Protein AF-A0A819R792-F1 (afdb_monomer_lite)

Organism: NCBI:txid392033

Structure (mmCIF, N/CA/C/O backbone):
data_AF-A0A819R792-F1
#
_entry.id   AF-A0A819R792-F1
#
loop_
_atom_site.group_PDB
_atom_site.id
_atom_site.type_symbol
_atom_site.label_atom_id
_atom_site.label_alt_id
_atom_site.label_comp_id
_atom_site.label_asym_id
_atom_site.label_entity_id
_atom_site.label_seq_id
_atom_site.pdbx_PDB_ins_code
_atom_site.Cartn_x
_atom_site.Cartn_y
_atom_site.Cartn_z
_atom_site.occupancy
_atom_site.B_iso_or_equiv
_atom_site.auth_seq_id
_atom_site.auth_comp_id
_atom_site.auth_asym_id
_atom_site.auth_atom_id
_atom_site.pdbx_PDB_model_num
ATOM 1 N N . MET A 1 1 ? -30.348 36.630 -58.238 1.00 40.81 1 MET A N 1
ATOM 2 C CA . MET A 1 1 ? -29.351 35.966 -59.115 1.00 40.81 1 MET A CA 1
ATOM 3 C C . MET A 1 1 ? -28.101 36.842 -59.137 1.00 40.81 1 MET A C 1
ATOM 5 O O . MET A 1 1 ? -28.232 37.993 -59.502 1.00 40.81 1 MET A O 1
ATOM 9 N N . GLY A 1 2 ? -26.906 36.459 -58.700 1.00 41.94 2 GLY A N 1
ATOM 10 C CA . GLY A 1 2 ? -26.421 35.218 -58.108 1.00 41.94 2 GLY A CA 1
ATOM 11 C C . GLY A 1 2 ? -25.346 35.520 -57.051 1.00 41.94 2 GLY A C 1
ATOM 12 O O . GLY A 1 2 ? -24.658 36.538 -57.115 1.00 41.94 2 GLY A O 1
ATOM 13 N N . ASN A 1 3 ? -25.246 34.639 -56.059 1.00 39.12 3 ASN A N 1
ATOM 14 C CA . ASN A 1 3 ? -24.284 34.723 -54.964 1.00 39.12 3 ASN A CA 1
ATOM 15 C C . ASN A 1 3 ? -22.868 34.412 -55.473 1.00 39.12 3 ASN A C 1
ATOM 17 O O . ASN A 1 3 ? -22.623 33.325 -55.994 1.00 39.12 3 ASN A O 1
ATOM 21 N N . LYS A 1 4 ? -21.920 35.340 -55.287 1.00 46.31 4 LYS A N 1
ATOM 22 C CA . LYS A 1 4 ? -20.484 35.076 -55.457 1.00 46.31 4 LYS A CA 1
ATOM 23 C C . LYS A 1 4 ? -19.955 34.391 -54.198 1.00 46.31 4 LYS A C 1
ATOM 25 O O . LYS A 1 4 ? -19.762 35.035 -53.172 1.00 46.31 4 LYS A O 1
ATOM 30 N N . ILE A 1 5 ? -19.724 33.085 -54.283 1.00 50.44 5 ILE A N 1
ATOM 31 C CA . ILE A 1 5 ? -19.056 32.305 -53.239 1.00 50.44 5 ILE A CA 1
ATOM 32 C C . ILE A 1 5 ? -17.545 32.454 -53.449 1.00 50.44 5 ILE A C 1
ATOM 34 O O . ILE A 1 5 ? -16.991 31.975 -54.436 1.00 50.44 5 ILE A O 1
ATOM 38 N N . ALA A 1 6 ? -16.878 33.156 -52.534 1.00 45.50 6 ALA A N 1
ATOM 39 C CA . ALA A 1 6 ? -15.425 33.251 -52.499 1.00 45.50 6 ALA A CA 1
ATOM 40 C C . ALA A 1 6 ? -14.841 31.957 -51.906 1.00 45.50 6 ALA A C 1
ATOM 42 O O . ALA A 1 6 ? -14.972 31.690 -50.712 1.00 45.50 6 ALA A O 1
ATOM 43 N N . HIS A 1 7 ? -14.183 31.145 -52.735 1.00 37.16 7 HIS A N 1
ATOM 44 C CA . HIS A 1 7 ? -13.417 29.988 -52.274 1.00 37.16 7 HIS A CA 1
ATOM 45 C C . HIS A 1 7 ? -12.137 30.448 -51.563 1.00 37.16 7 HIS A C 1
ATOM 47 O O . HIS A 1 7 ? -11.110 30.702 -52.189 1.00 37.16 7 HIS A O 1
ATOM 53 N N . ARG A 1 8 ? -12.185 30.520 -50.231 1.00 42.28 8 ARG A N 1
ATOM 54 C CA . ARG A 1 8 ? -10.994 30.634 -49.383 1.00 42.28 8 ARG A CA 1
ATOM 55 C C . ARG A 1 8 ? -10.314 29.262 -49.333 1.00 42.28 8 ARG A C 1
ATOM 57 O O . ARG 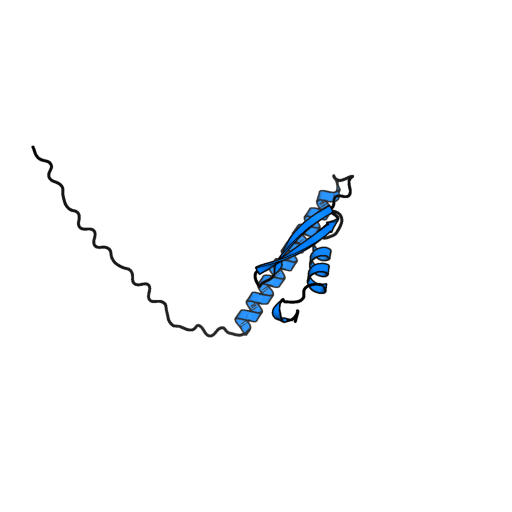A 1 8 ? -10.730 28.388 -48.580 1.00 42.28 8 ARG A O 1
ATOM 64 N N . ARG A 1 9 ? -9.289 29.048 -50.163 1.00 42.28 9 ARG A N 1
ATOM 65 C CA . ARG A 1 9 ? -8.412 27.872 -50.050 1.00 42.28 9 ARG A CA 1
ATOM 66 C C . ARG A 1 9 ? -7.595 28.004 -48.762 1.00 42.28 9 ARG A C 1
ATOM 68 O O . ARG A 1 9 ? -6.660 28.793 -48.699 1.00 42.28 9 ARG A O 1
ATOM 75 N N . SER A 1 10 ? -7.993 27.271 -47.726 1.00 40.78 10 SER A N 1
ATOM 76 C CA . SER A 1 10 ? -7.176 27.046 -46.535 1.00 40.78 10 SER A CA 1
ATOM 77 C C . SER A 1 10 ? -6.165 25.950 -46.868 1.00 40.78 10 SER A C 1
ATOM 79 O O . SER A 1 10 ? -6.539 24.805 -47.107 1.00 40.78 10 SER A O 1
ATOM 81 N N . SER A 1 11 ? -4.890 26.316 -46.965 1.00 48.72 11 SER A N 1
ATOM 82 C CA . SER A 1 11 ? -3.787 25.361 -47.016 1.00 48.72 11 SER A CA 1
ATOM 83 C C . SER A 1 11 ? -3.614 24.754 -45.625 1.00 48.72 11 SER A C 1
ATOM 85 O O . SER A 1 11 ? -3.203 25.447 -44.693 1.00 48.72 11 SER A O 1
ATOM 87 N N . ILE A 1 12 ? -3.949 23.474 -45.479 1.00 47.97 12 ILE A N 1
ATOM 88 C CA . ILE A 1 12 ? -3.643 22.692 -44.280 1.00 47.97 12 ILE A CA 1
ATOM 89 C C . ILE A 1 12 ? -2.124 22.514 -44.255 1.00 47.97 12 ILE A C 1
ATOM 91 O O . ILE A 1 12 ? -1.571 21.744 -45.035 1.00 47.97 12 ILE A O 1
ATOM 95 N N . ALA A 1 13 ? -1.443 23.266 -43.393 1.00 51.69 13 ALA A N 1
ATOM 96 C CA . ALA A 1 13 ? -0.061 22.979 -43.049 1.00 51.69 13 ALA A CA 1
ATOM 97 C C . ALA A 1 13 ? -0.066 21.713 -42.184 1.00 51.69 13 ALA A C 1
ATOM 99 O O . ALA A 1 13 ? -0.380 21.756 -40.996 1.00 51.69 13 ALA A O 1
ATOM 100 N N . THR A 1 14 ? 0.223 20.564 -42.792 1.00 48.53 14 THR A N 1
ATOM 101 C CA . THR A 1 14 ? 0.557 19.340 -42.062 1.00 48.53 14 THR A CA 1
ATOM 102 C C . THR A 1 14 ? 1.848 19.590 -41.296 1.00 48.53 14 THR A C 1
ATOM 104 O O . THR A 1 14 ? 2.935 19.572 -41.868 1.00 48.53 14 THR A O 1
ATOM 107 N N . SER A 1 15 ? 1.715 19.877 -40.001 1.00 51.53 15 SER A N 1
ATOM 108 C CA . SER A 1 15 ? 2.837 19.918 -39.073 1.00 51.53 15 SER A CA 1
ATOM 109 C C . SER A 1 15 ? 3.262 18.475 -38.822 1.00 51.53 15 SER A C 1
ATOM 111 O O . SER A 1 15 ? 2.671 17.774 -38.003 1.00 51.53 15 SER A O 1
ATOM 113 N N . THR A 1 16 ? 4.223 17.992 -39.605 1.00 47.62 16 THR A N 1
ATOM 114 C CA . THR A 1 16 ? 4.853 16.695 -39.370 1.00 47.62 16 THR A CA 1
ATOM 115 C C . THR A 1 16 ? 5.635 16.814 -38.070 1.00 47.62 16 THR A C 1
ATOM 117 O O . THR A 1 16 ? 6.737 17.359 -38.043 1.00 47.62 16 THR A O 1
ATOM 120 N N . THR A 1 17 ? 5.037 16.371 -36.965 1.00 53.44 17 THR A N 1
ATOM 121 C CA . THR A 1 17 ? 5.738 16.243 -35.691 1.00 53.44 17 THR A CA 1
ATOM 122 C C . THR A 1 17 ? 6.814 15.186 -35.890 1.00 53.44 17 THR A C 1
ATOM 124 O O . THR A 1 17 ? 6.526 13.994 -35.960 1.00 53.44 17 THR A O 1
ATOM 127 N N . VAL A 1 18 ? 8.053 15.636 -36.076 1.00 53.03 18 VAL A N 1
ATOM 128 C CA . VAL A 1 18 ? 9.223 14.765 -36.079 1.00 53.03 18 VAL A CA 1
ATOM 129 C C . VAL A 1 18 ? 9.266 14.127 -34.697 1.00 53.03 18 VAL A C 1
ATOM 131 O O . VAL A 1 18 ? 9.512 14.807 -33.703 1.00 53.03 18 VAL A O 1
ATOM 134 N N . ILE A 1 19 ? 8.945 12.836 -34.622 1.00 54.66 19 ILE A N 1
ATOM 135 C CA . ILE A 1 19 ? 9.193 12.043 -33.423 1.00 54.66 19 ILE A CA 1
ATOM 136 C C . ILE A 1 19 ? 10.710 12.018 -33.296 1.00 54.66 19 ILE A C 1
ATOM 138 O O . ILE A 1 19 ? 11.385 11.365 -34.091 1.00 54.66 19 ILE A O 1
ATOM 142 N N . SER A 1 20 ? 11.239 12.816 -32.368 1.00 47.75 20 SER A N 1
ATOM 143 C CA . SER A 1 20 ? 12.660 12.797 -32.050 1.00 47.75 20 SER A CA 1
ATOM 144 C C . SER A 1 20 ? 13.032 11.364 -31.681 1.00 47.75 20 SER A C 1
ATOM 146 O O . SER A 1 20 ? 12.502 10.809 -30.721 1.00 47.75 20 SER A O 1
ATOM 148 N N . THR A 1 21 ? 13.911 10.755 -32.471 1.00 51.91 21 THR A N 1
ATOM 149 C CA . THR A 1 21 ? 14.531 9.458 -32.183 1.00 51.91 21 THR A CA 1
ATOM 150 C C . THR A 1 21 ? 15.723 9.606 -31.243 1.00 51.91 21 THR A C 1
ATOM 152 O O . THR A 1 21 ? 16.606 8.749 -31.241 1.00 51.91 21 THR A O 1
ATOM 155 N N . ASP A 1 22 ? 15.773 10.670 -30.439 1.00 55.44 22 ASP A N 1
ATOM 156 C CA . ASP A 1 22 ? 16.608 10.650 -29.249 1.00 55.44 22 ASP A CA 1
ATOM 157 C C . ASP A 1 22 ? 15.990 9.630 -28.295 1.00 55.44 22 ASP A C 1
ATOM 159 O O . ASP A 1 22 ? 15.071 9.925 -27.530 1.00 55.44 22 ASP A O 1
ATOM 163 N N . LEU A 1 23 ? 16.501 8.395 -28.353 1.00 54.47 23 LEU A N 1
ATOM 164 C CA . LEU A 1 23 ? 16.523 7.534 -27.182 1.00 54.47 23 LEU A CA 1
ATOM 165 C C . LEU A 1 23 ? 17.278 8.318 -26.106 1.00 54.47 23 LEU A C 1
ATOM 167 O O . LEU A 1 23 ? 18.497 8.213 -25.977 1.00 54.47 23 LEU A O 1
ATOM 171 N N . THR A 1 24 ? 16.553 9.134 -25.345 1.00 59.12 24 THR A N 1
ATOM 172 C CA . THR A 1 24 ? 17.029 9.644 -24.071 1.00 59.12 24 THR A CA 1
ATOM 173 C C . THR A 1 24 ? 17.305 8.406 -23.240 1.00 59.12 24 THR A C 1
ATOM 175 O O . THR A 1 24 ? 16.374 7.742 -22.782 1.00 59.12 24 THR A O 1
ATOM 178 N N . SER A 1 25 ? 18.583 8.033 -23.177 1.00 60.72 25 SER A N 1
ATOM 179 C CA . SER A 1 25 ? 19.120 6.986 -22.320 1.00 60.72 25 SER A CA 1
ATOM 180 C C . SER A 1 25 ? 18.421 7.109 -20.977 1.00 60.72 25 SER A C 1
ATOM 182 O O . SER A 1 25 ? 18.659 8.074 -20.259 1.00 60.72 25 SER A O 1
ATOM 184 N N . PHE A 1 26 ? 17.526 6.177 -20.674 1.00 62.91 26 PHE A N 1
ATOM 185 C CA . PHE A 1 26 ? 16.872 6.120 -19.383 1.00 62.91 26 PHE A CA 1
ATOM 186 C C . PHE A 1 26 ? 17.965 5.891 -18.337 1.00 62.91 26 PHE A C 1
ATOM 188 O O . PHE A 1 26 ? 18.493 4.783 -18.218 1.00 62.91 26 PHE A O 1
ATOM 195 N N . VAL A 1 27 ? 18.392 6.959 -17.662 1.00 75.44 27 VAL A N 1
ATOM 196 C CA . VAL A 1 27 ? 19.476 6.881 -16.688 1.00 75.44 27 VAL A CA 1
ATOM 197 C C . VAL A 1 27 ? 18.903 6.205 -15.453 1.00 75.44 27 VAL A C 1
ATOM 199 O O . VAL A 1 27 ? 17.851 6.585 -14.949 1.00 75.44 27 VAL A O 1
ATOM 202 N N . TYR A 1 28 ? 19.583 5.175 -14.962 1.00 75.75 28 TYR A N 1
ATOM 203 C CA . TYR A 1 28 ? 19.162 4.436 -13.771 1.00 75.75 28 TYR A CA 1
ATOM 204 C C . TYR A 1 28 ? 18.901 5.355 -12.559 1.00 75.75 28 TYR A C 1
ATOM 206 O O . TYR A 1 28 ? 17.979 5.119 -11.781 1.00 75.75 28 TYR A O 1
ATOM 214 N N . GLU A 1 29 ? 19.646 6.453 -12.447 1.00 77.88 29 GLU A N 1
ATOM 215 C CA . GLU A 1 29 ? 19.431 7.482 -11.424 1.00 77.88 29 GLU A CA 1
ATOM 216 C C . GLU A 1 29 ? 18.085 8.205 -11.574 1.00 77.88 29 GLU A C 1
ATOM 218 O O . GLU A 1 29 ? 17.414 8.467 -10.574 1.00 77.88 29 GLU A O 1
ATOM 223 N N . ASP A 1 30 ? 17.632 8.451 -12.808 1.00 81.88 30 ASP A N 1
ATOM 224 C CA . ASP A 1 30 ? 16.312 9.030 -13.059 1.00 81.88 30 ASP A CA 1
ATOM 225 C C . ASP A 1 30 ? 15.221 8.069 -12.579 1.00 81.88 30 ASP A C 1
ATOM 227 O O . ASP A 1 30 ? 14.262 8.503 -11.941 1.00 81.88 30 ASP A O 1
ATOM 231 N N . LEU A 1 31 ? 15.378 6.756 -12.799 1.00 83.88 31 LEU A N 1
ATOM 232 C CA . LEU A 1 31 ? 14.449 5.758 -12.257 1.00 83.88 31 LEU A CA 1
ATOM 233 C C . LEU A 1 31 ? 14.380 5.832 -10.734 1.00 83.88 31 LEU A C 1
ATOM 235 O O . LEU A 1 31 ? 13.284 5.871 -10.175 1.00 83.88 31 LEU A O 1
ATOM 239 N N . ILE A 1 32 ? 15.536 5.840 -10.066 1.00 84.00 32 ILE A N 1
ATOM 240 C CA . ILE A 1 32 ? 15.602 5.898 -8.603 1.00 84.00 32 ILE A CA 1
ATOM 241 C C . ILE A 1 32 ? 14.892 7.150 -8.100 1.00 84.00 32 ILE A C 1
ATOM 243 O O . ILE A 1 32 ? 14.059 7.054 -7.197 1.00 84.00 32 ILE A O 1
ATOM 247 N N . PHE A 1 33 ? 15.172 8.304 -8.706 1.00 89.06 33 PHE A N 1
ATOM 248 C CA . PHE A 1 33 ? 14.564 9.568 -8.314 1.00 89.06 33 PHE A CA 1
ATOM 249 C C . PHE A 1 33 ? 13.038 9.535 -8.461 1.00 89.06 33 PHE A C 1
ATOM 251 O O . PHE A 1 33 ? 12.314 9.912 -7.537 1.00 89.06 33 PHE A O 1
ATOM 258 N N . HIS A 1 34 ? 12.530 9.011 -9.579 1.00 84.50 34 HIS A N 1
ATOM 259 C CA . HIS A 1 34 ? 11.089 8.884 -9.803 1.00 84.50 34 HIS A CA 1
ATOM 260 C C . HIS A 1 34 ? 10.439 7.907 -8.819 1.00 84.50 34 HIS A C 1
ATOM 262 O O . HIS A 1 34 ? 9.379 8.203 -8.263 1.00 84.50 34 HIS A O 1
ATOM 268 N N . VAL A 1 35 ? 11.078 6.766 -8.547 1.00 86.00 35 VAL A N 1
ATOM 269 C CA . VAL A 1 35 ? 10.584 5.791 -7.565 1.00 86.00 35 VAL A CA 1
ATOM 270 C C . VAL A 1 35 ? 10.531 6.410 -6.167 1.00 86.00 35 VAL A C 1
ATOM 272 O O . VAL A 1 35 ? 9.521 6.263 -5.478 1.00 86.00 35 VAL A O 1
ATOM 275 N N . GLN A 1 36 ? 11.568 7.140 -5.755 1.00 87.75 36 GLN A N 1
ATOM 276 C CA . GLN A 1 36 ? 11.600 7.830 -4.463 1.00 87.75 36 GLN A CA 1
ATOM 277 C C . GLN A 1 36 ? 10.527 8.920 -4.367 1.00 87.75 36 GLN A C 1
ATOM 279 O O . GLN A 1 36 ? 9.844 9.020 -3.349 1.00 87.75 36 GLN A O 1
ATOM 284 N N . ALA A 1 37 ? 10.325 9.701 -5.430 1.00 90.25 37 ALA A N 1
ATOM 285 C CA . ALA A 1 37 ? 9.281 10.719 -5.476 1.00 90.25 37 ALA A CA 1
ATOM 286 C C . ALA A 1 37 ? 7.881 10.106 -5.295 1.00 90.25 37 ALA A C 1
ATOM 288 O O . ALA A 1 37 ? 7.102 10.585 -4.468 1.00 90.25 37 ALA A O 1
ATOM 289 N N . ILE A 1 38 ? 7.585 9.005 -5.995 1.00 86.81 38 ILE A N 1
ATOM 290 C CA . ILE A 1 38 ? 6.311 8.279 -5.866 1.00 86.81 38 ILE A CA 1
ATOM 291 C C . ILE A 1 38 ? 6.142 7.719 -4.448 1.00 86.81 38 ILE A C 1
ATOM 293 O O . ILE A 1 38 ? 5.068 7.836 -3.855 1.00 86.81 38 ILE A O 1
ATOM 297 N N . GLN A 1 39 ? 7.198 7.138 -3.870 1.00 85.44 39 GLN A N 1
ATOM 298 C CA . GLN A 1 39 ? 7.161 6.626 -2.498 1.00 85.44 39 GLN A CA 1
ATOM 299 C C . GLN A 1 39 ? 6.859 7.735 -1.486 1.00 85.44 39 GLN A C 1
ATOM 301 O O . GLN A 1 39 ? 6.011 7.550 -0.612 1.00 85.44 39 GLN A O 1
ATOM 306 N N . ASN A 1 40 ? 7.493 8.899 -1.629 1.00 91.69 40 ASN A N 1
ATOM 307 C CA . ASN A 1 40 ? 7.262 10.043 -0.752 1.00 91.69 40 ASN A CA 1
ATOM 308 C C . ASN A 1 40 ? 5.821 10.558 -0.863 1.00 91.69 40 ASN A C 1
ATOM 310 O O . ASN A 1 40 ? 5.156 10.734 0.157 1.00 91.69 40 ASN A O 1
ATOM 314 N N . GLN A 1 41 ? 5.296 10.694 -2.085 1.00 87.38 41 GLN A N 1
ATOM 315 C CA . GLN A 1 41 ? 3.894 11.069 -2.310 1.00 87.38 41 GLN A CA 1
ATOM 316 C C . GLN A 1 41 ? 2.921 10.074 -1.670 1.00 87.38 41 GLN A C 1
ATOM 318 O O . GLN A 1 41 ? 1.910 10.467 -1.082 1.00 87.38 41 GLN A O 1
ATOM 323 N N . MET A 1 42 ? 3.227 8.777 -1.743 1.00 82.75 42 MET A N 1
ATOM 324 C CA . MET A 1 42 ? 2.408 7.740 -1.124 1.00 82.75 42 MET A CA 1
ATOM 325 C C . MET A 1 42 ? 2.426 7.851 0.407 1.00 82.75 42 MET A C 1
ATOM 327 O O . MET A 1 42 ? 1.370 7.768 1.034 1.00 82.75 42 MET A O 1
ATOM 331 N N . ILE A 1 43 ? 3.593 8.097 1.013 1.00 88.50 43 ILE A N 1
ATOM 332 C CA . ILE A 1 43 ? 3.733 8.301 2.465 1.00 88.50 43 ILE A CA 1
ATOM 333 C C . ILE A 1 43 ? 2.905 9.506 2.928 1.00 88.50 43 ILE A C 1
ATOM 335 O O . ILE A 1 43 ? 2.151 9.400 3.899 1.00 88.50 43 ILE A O 1
ATOM 339 N N . GLU A 1 44 ? 3.007 10.636 2.229 1.00 90.88 44 GLU A N 1
ATOM 340 C CA . GLU A 1 44 ? 2.253 11.849 2.559 1.00 90.88 44 GLU A CA 1
ATOM 341 C C . GLU A 1 44 ? 0.744 11.642 2.418 1.00 90.88 44 GLU A C 1
ATOM 343 O O . GLU A 1 44 ? -0.023 12.027 3.304 1.00 90.88 44 GLU A O 1
ATOM 348 N N . THR A 1 45 ? 0.318 10.962 1.352 1.00 83.81 45 THR A N 1
ATOM 349 C CA . THR A 1 45 ? -1.095 10.649 1.106 1.00 83.81 45 THR A CA 1
ATOM 350 C C . THR A 1 45 ? -1.663 9.760 2.209 1.00 83.81 45 THR A C 1
ATOM 352 O O . THR A 1 45 ? -2.731 10.046 2.749 1.00 83.81 45 THR A O 1
ATOM 355 N N . VAL A 1 46 ? -0.939 8.705 2.597 1.00 84.25 46 VAL A N 1
ATOM 356 C CA . VAL A 1 46 ? -1.352 7.813 3.690 1.00 84.25 46 VAL A CA 1
ATOM 357 C C . VAL A 1 46 ? -1.461 8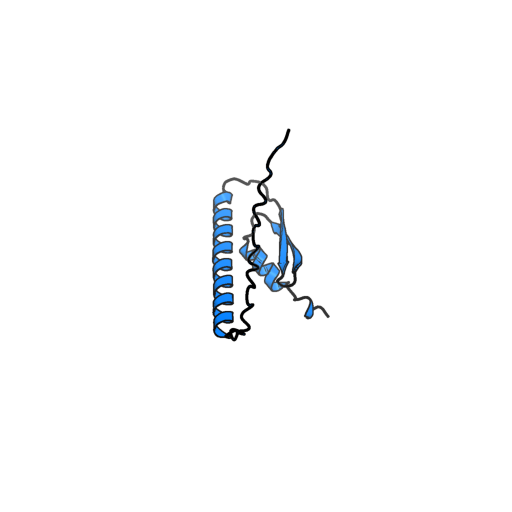.581 5.002 1.00 84.25 46 VAL A C 1
ATOM 359 O O . VAL A 1 46 ? -2.454 8.429 5.711 1.00 84.25 46 VAL A O 1
ATOM 362 N N . LYS A 1 47 ? -0.489 9.448 5.307 1.00 89.06 47 LYS A N 1
ATOM 363 C CA . LYS A 1 47 ? -0.516 10.278 6.515 1.00 89.06 47 LYS A CA 1
ATOM 364 C C . LYS A 1 47 ? -1.721 11.220 6.528 1.00 89.06 47 LYS A C 1
ATOM 366 O O . LYS A 1 47 ? -2.430 11.274 7.528 1.00 89.06 47 LYS A O 1
ATOM 371 N N . TYR A 1 48 ? -1.984 11.914 5.421 1.00 86.12 48 TYR A N 1
ATOM 372 C CA . TYR A 1 48 ? -3.136 12.808 5.294 1.00 86.12 48 TYR A CA 1
ATOM 373 C C . TYR A 1 48 ? -4.460 12.068 5.524 1.00 86.12 48 TYR A C 1
ATOM 375 O O . TYR A 1 48 ? -5.329 12.545 6.257 1.00 86.12 48 TYR A O 1
ATOM 383 N N . LEU A 1 49 ? -4.605 10.884 4.926 1.00 80.69 49 LEU A N 1
ATOM 384 C CA . LEU A 1 49 ? -5.797 10.059 5.084 1.00 80.69 49 LEU A CA 1
ATOM 385 C C . LEU A 1 49 ? -5.956 9.538 6.521 1.00 80.69 49 LEU A C 1
ATOM 387 O O . LEU A 1 49 ? -7.060 9.587 7.065 1.00 80.69 49 LEU A O 1
ATOM 391 N N . ASP A 1 50 ? -4.866 9.101 7.157 1.00 83.25 50 ASP A N 1
ATOM 392 C CA . ASP A 1 50 ? -4.866 8.646 8.552 1.00 83.25 50 ASP A CA 1
ATOM 393 C C . ASP A 1 50 ? -5.207 9.789 9.526 1.00 83.25 50 ASP A C 1
ATOM 395 O O . ASP A 1 50 ? -5.983 9.595 10.466 1.00 83.25 50 ASP A O 1
ATOM 399 N N . ASP A 1 51 ? -4.668 10.990 9.310 1.00 84.69 51 ASP A N 1
ATOM 400 C CA . ASP A 1 51 ? -4.939 12.160 10.151 1.00 84.69 51 ASP A CA 1
ATOM 401 C C . ASP A 1 51 ? -6.382 12.646 9.981 1.00 84.69 51 ASP A C 1
ATOM 403 O O . ASP A 1 51 ? -7.075 12.910 10.969 1.00 84.69 51 ASP A O 1
ATOM 407 N N . ARG A 1 52 ? -6.887 12.677 8.742 1.00 79.62 52 ARG A N 1
ATOM 408 C CA . ARG A 1 52 ? -8.303 12.944 8.464 1.00 79.62 52 ARG A CA 1
ATOM 409 C C . ARG A 1 52 ? -9.201 11.934 9.174 1.00 79.62 52 ARG A C 1
ATOM 411 O O . ARG A 1 52 ? -10.160 12.332 9.833 1.00 79.62 52 ARG A O 1
ATOM 418 N N . TRP A 1 53 ? -8.866 10.647 9.099 1.00 71.00 53 TRP A N 1
ATOM 419 C CA . TRP A 1 53 ? -9.622 9.591 9.764 1.00 71.00 53 TRP A CA 1
ATOM 420 C C . TRP A 1 53 ? -9.656 9.760 11.291 1.00 71.00 53 TRP A C 1
ATOM 422 O O . TRP A 1 53 ? -10.721 9.694 11.911 1.00 71.00 53 TRP A O 1
ATOM 432 N N . LYS A 1 54 ? -8.504 10.043 11.916 1.00 75.25 54 LYS A N 1
ATOM 433 C CA . LYS A 1 54 ? -8.416 10.315 13.362 1.00 75.25 54 LYS A CA 1
ATOM 434 C C . LYS A 1 54 ? -9.260 11.524 13.772 1.00 75.25 54 LYS A C 1
ATOM 436 O O . LYS A 1 54 ? -9.915 11.472 14.812 1.00 75.25 54 LYS A O 1
ATOM 441 N N . ASN A 1 55 ? -9.285 12.573 12.952 1.00 72.94 55 ASN A N 1
ATOM 442 C CA . ASN A 1 55 ? -10.054 13.790 13.214 1.00 72.94 55 ASN A CA 1
ATOM 443 C C . ASN A 1 55 ? -11.571 13.586 13.029 1.00 72.94 55 ASN A C 1
ATOM 445 O O . ASN A 1 55 ? -12.368 14.140 13.787 1.00 72.94 55 ASN A O 1
ATOM 449 N N . GLU A 1 56 ? -11.989 12.737 12.084 1.00 70.50 56 GLU A N 1
ATOM 450 C CA . GLU A 1 56 ? -13.401 12.384 11.848 1.00 70.50 56 GLU A CA 1
ATOM 451 C C . GLU A 1 56 ? -13.976 11.406 12.897 1.00 70.50 56 GLU A C 1
ATOM 453 O O . GLU A 1 56 ? -15.197 11.240 13.006 1.00 70.50 56 GLU A O 1
ATOM 458 N N . LYS A 1 57 ? -13.124 10.807 13.742 1.00 59.75 57 LYS A N 1
ATOM 459 C CA . LYS A 1 57 ? -13.504 9.839 14.790 1.00 59.75 57 LYS A CA 1
ATOM 460 C C . LYS A 1 57 ? -14.453 10.409 15.862 1.00 59.75 57 LYS A C 1
ATOM 462 O O . LYS A 1 57 ? -15.000 9.652 16.658 1.00 59.75 57 LYS A O 1
ATOM 467 N N . LYS A 1 58 ? -14.715 11.723 15.855 1.00 55.03 58 LYS A N 1
ATOM 468 C CA . LYS A 1 58 ? -15.669 12.390 16.759 1.00 55.03 58 LYS A CA 1
ATOM 469 C C . LYS A 1 58 ? -17.153 12.079 16.486 1.00 55.03 58 LYS A C 1
ATOM 471 O O . LYS A 1 58 ? -17.973 12.443 17.321 1.00 55.03 58 LYS A O 1
ATOM 476 N N . ILE A 1 59 ? -17.525 11.425 15.372 1.00 57.22 59 ILE A N 1
ATOM 477 C CA . ILE A 1 59 ? -18.946 11.333 14.948 1.00 57.22 59 ILE A CA 1
ATOM 478 C C . ILE A 1 59 ? -19.517 9.899 14.829 1.00 57.22 59 ILE A C 1
ATOM 480 O O . ILE A 1 59 ? -20.729 9.737 14.715 1.00 57.22 59 ILE A O 1
ATOM 484 N N . ARG A 1 60 ? -18.732 8.815 14.904 1.00 55.66 60 ARG A N 1
ATOM 485 C CA . ARG A 1 60 ? -19.245 7.472 14.536 1.00 55.66 60 ARG A CA 1
ATOM 486 C C . ARG A 1 60 ? -19.344 6.505 15.721 1.00 55.66 60 ARG A C 1
ATOM 488 O O . ARG A 1 60 ? -18.343 5.961 16.166 1.00 55.66 60 ARG A O 1
ATOM 495 N N . LYS A 1 61 ? -20.576 6.263 16.193 1.00 57.84 61 LYS A N 1
ATOM 496 C CA . LYS A 1 61 ? -20.938 5.215 17.175 1.00 57.84 61 LYS A CA 1
ATOM 497 C C . LYS A 1 61 ? -21.179 3.823 16.557 1.00 57.84 61 LYS A C 1
ATOM 499 O O . LYS A 1 61 ? -21.518 2.899 17.283 1.00 57.84 61 LYS A O 1
ATOM 504 N N . GLU A 1 62 ? -20.979 3.643 15.253 1.00 62.31 62 GLU A N 1
ATOM 505 C CA . GLU A 1 62 ? -21.158 2.351 14.573 1.00 62.31 62 GLU A CA 1
ATOM 506 C C . GLU A 1 62 ? -19.850 1.903 13.915 1.00 62.31 62 GLU A C 1
ATOM 508 O O . GLU A 1 62 ? -19.249 2.651 13.139 1.00 62.31 62 GLU A O 1
ATOM 513 N N . ILE A 1 63 ? -19.422 0.673 14.210 1.00 62.91 63 ILE A N 1
ATOM 514 C CA . ILE A 1 63 ? -18.314 0.010 13.517 1.00 62.91 63 ILE A CA 1
ATOM 515 C C . ILE A 1 63 ? -18.833 -0.398 12.136 1.00 62.91 63 ILE A C 1
ATOM 517 O O . ILE A 1 63 ? -19.632 -1.323 12.022 1.00 62.91 63 ILE A O 1
ATOM 521 N N . LYS A 1 64 ? -18.409 0.315 11.090 1.00 71.88 64 LYS A N 1
ATOM 522 C CA . LYS A 1 64 ? -18.718 -0.014 9.691 1.00 71.88 64 LYS A CA 1
ATOM 523 C C . LYS A 1 64 ? -17.500 -0.667 9.047 1.00 71.88 64 LYS A C 1
ATOM 525 O O . LYS A 1 64 ? -16.375 -0.296 9.369 1.00 71.88 64 LYS A O 1
ATOM 530 N N . SER A 1 65 ? -17.708 -1.644 8.173 1.00 78.44 65 SER A N 1
ATOM 531 C CA . SER A 1 65 ? -16.667 -2.151 7.279 1.00 78.44 65 SER A CA 1
ATOM 532 C C . SER A 1 65 ? -16.781 -1.460 5.924 1.00 78.44 65 SER A C 1
ATOM 534 O O . SER A 1 65 ? -17.872 -1.081 5.491 1.00 78.44 65 SER A O 1
ATOM 536 N N . ARG A 1 66 ? -15.648 -1.281 5.252 1.00 76.06 66 ARG A N 1
ATOM 537 C CA . ARG A 1 66 ? -15.577 -0.798 3.874 1.00 76.06 66 ARG A CA 1
ATOM 538 C C . ARG A 1 66 ? -14.661 -1.701 3.070 1.00 76.06 66 ARG A C 1
ATOM 540 O O . ARG A 1 66 ? -13.709 -2.271 3.595 1.00 76.06 66 ARG A O 1
ATOM 547 N N . SER A 1 67 ? -14.946 -1.803 1.782 1.00 80.19 67 SER A N 1
ATOM 548 C CA . SER A 1 67 ? -14.092 -2.506 0.832 1.00 80.19 67 SER A CA 1
ATOM 549 C C . SER A 1 67 ? -13.354 -1.479 -0.017 1.00 80.19 67 SER A C 1
ATOM 551 O O . SER A 1 67 ? -13.956 -0.517 -0.496 1.00 80.19 67 SER A O 1
ATOM 553 N N . ILE A 1 68 ? -12.050 -1.675 -0.186 1.00 81.88 68 ILE A N 1
ATOM 554 C CA . ILE A 1 68 ? -11.216 -0.918 -1.120 1.00 81.88 68 ILE A CA 1
ATOM 555 C C . ILE A 1 68 ? -10.740 -1.878 -2.204 1.00 81.88 68 ILE A C 1
ATOM 557 O O . ILE A 1 68 ? -10.437 -3.042 -1.943 1.00 81.88 68 ILE A O 1
ATOM 561 N N . ILE A 1 69 ? -10.684 -1.370 -3.431 1.00 83.50 69 ILE A N 1
ATOM 562 C CA . ILE A 1 69 ? -10.066 -2.054 -4.560 1.00 83.50 69 ILE A CA 1
ATOM 563 C C . ILE A 1 69 ? -8.721 -1.379 -4.802 1.00 83.50 69 ILE A C 1
ATOM 565 O O . ILE A 1 69 ? -8.666 -0.185 -5.094 1.00 83.50 69 ILE A O 1
ATOM 569 N N . ILE A 1 70 ? -7.646 -2.146 -4.656 1.00 83.31 70 ILE A N 1
ATOM 570 C CA . ILE A 1 70 ? -6.283 -1.733 -4.979 1.00 83.31 70 ILE A CA 1
ATOM 571 C C . ILE A 1 70 ? -5.954 -2.331 -6.343 1.00 83.31 70 ILE A C 1
ATOM 573 O O . ILE A 1 70 ? -6.124 -3.529 -6.545 1.00 83.31 70 ILE A O 1
ATOM 577 N N . ILE A 1 71 ? -5.515 -1.502 -7.286 1.00 83.31 71 ILE A N 1
ATOM 578 C CA . ILE A 1 71 ? -5.086 -1.954 -8.612 1.00 83.31 71 ILE A CA 1
ATOM 579 C C . ILE A 1 71 ? -3.560 -2.023 -8.597 1.00 83.31 71 ILE A C 1
ATOM 581 O O . ILE A 1 71 ? -2.905 -1.027 -8.288 1.00 83.31 71 ILE A O 1
ATOM 585 N N . ASP A 1 72 ? -3.002 -3.198 -8.880 1.00 80.38 72 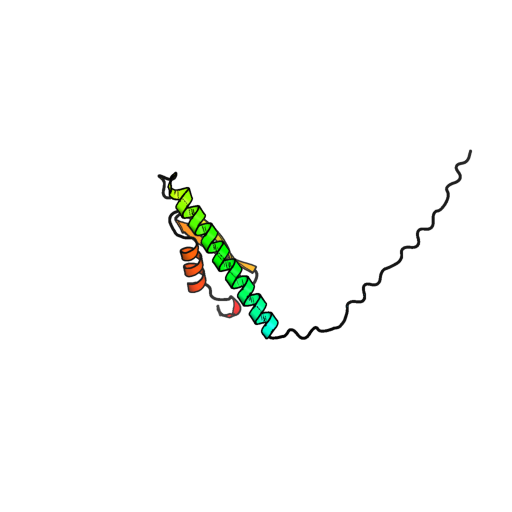ASP A N 1
ATOM 586 C CA . ASP A 1 72 ? -1.553 -3.383 -8.940 1.00 80.38 72 ASP A CA 1
ATOM 587 C C . ASP A 1 72 ? -0.934 -2.704 -10.188 1.00 80.38 72 ASP A C 1
ATOM 589 O O . ASP A 1 72 ? -1.655 -2.291 -11.104 1.00 80.38 72 ASP A O 1
ATOM 593 N N . PRO A 1 73 ? 0.406 -2.593 -10.277 1.00 80.31 73 PRO A N 1
ATOM 594 C CA . PRO A 1 73 ? 1.075 -1.995 -11.438 1.00 80.31 73 PRO A CA 1
ATOM 595 C C . PRO A 1 73 ? 0.824 -2.711 -12.776 1.00 80.31 73 PRO A C 1
ATOM 597 O O . PRO A 1 73 ? 1.083 -2.141 -13.832 1.00 80.31 73 PRO A O 1
ATOM 600 N N . TYR A 1 74 ? 0.330 -3.948 -12.746 1.00 81.31 74 TYR A N 1
ATOM 601 C CA . TYR A 1 74 ? -0.014 -4.756 -13.915 1.00 81.31 74 TYR A CA 1
ATOM 602 C C . TYR A 1 74 ? -1.518 -4.707 -14.237 1.00 81.31 74 TYR A C 1
ATOM 604 O O . TYR A 1 74 ? -1.988 -5.454 -15.096 1.00 81.31 74 TYR A O 1
ATOM 612 N N . GLY A 1 75 ? -2.281 -3.838 -13.566 1.00 79.50 75 GLY A N 1
ATOM 613 C CA . GLY A 1 75 ? -3.713 -3.659 -13.786 1.00 79.50 75 GLY A CA 1
ATOM 614 C C . GLY A 1 75 ? -4.597 -4.703 -13.102 1.00 79.50 75 GLY A C 1
ATOM 615 O O . GLY A 1 75 ? -5.787 -4.780 -13.407 1.00 79.50 75 GLY A O 1
ATOM 616 N N . ASN A 1 76 ? -4.061 -5.515 -12.189 1.00 82.00 76 ASN A N 1
ATOM 617 C CA . ASN A 1 76 ? -4.839 -6.540 -11.504 1.00 82.00 76 ASN A CA 1
ATOM 618 C C . ASN A 1 76 ? -5.526 -5.954 -10.268 1.00 82.00 76 ASN A C 1
ATOM 620 O O . ASN A 1 76 ? -4.847 -5.426 -9.383 1.00 82.00 76 ASN A O 1
ATOM 624 N N . PRO A 1 77 ? -6.862 -6.058 -10.174 1.00 81.94 77 PRO A N 1
ATOM 625 C CA . PRO A 1 77 ? -7.581 -5.605 -9.001 1.00 81.94 77 PRO A CA 1
ATOM 626 C C . PRO A 1 77 ? -7.428 -6.614 -7.860 1.00 81.94 77 PRO A C 1
ATOM 628 O O . PRO A 1 77 ? -7.611 -7.818 -8.040 1.00 81.94 77 PRO A O 1
ATOM 631 N N . MET A 1 78 ? -7.162 -6.103 -6.666 1.00 79.31 78 MET A N 1
ATOM 632 C CA . MET A 1 78 ? -7.219 -6.837 -5.412 1.00 79.31 78 MET A CA 1
ATOM 633 C C . MET A 1 78 ? -8.201 -6.129 -4.487 1.00 79.31 78 MET A C 1
ATOM 635 O O . MET A 1 78 ? -8.095 -4.928 -4.240 1.00 79.31 78 MET A O 1
ATOM 639 N N . THR A 1 79 ? -9.196 -6.866 -4.006 1.00 81.75 79 THR A N 1
ATOM 640 C CA . THR A 1 79 ? -10.184 -6.340 -3.066 1.00 81.75 79 THR A CA 1
ATOM 641 C C . THR A 1 79 ? -9.758 -6.697 -1.657 1.00 81.75 79 THR A C 1
ATOM 643 O O . THR A 1 79 ? -9.545 -7.870 -1.359 1.00 81.75 79 THR A O 1
ATOM 646 N N . ASP A 1 80 ? -9.670 -5.696 -0.791 1.00 76.56 80 ASP A N 1
ATOM 647 C CA . ASP A 1 80 ? -9.431 -5.910 0.630 1.00 76.56 80 ASP A CA 1
ATOM 648 C C . ASP A 1 80 ? -10.506 -5.182 1.446 1.00 76.56 80 ASP A C 1
ATOM 650 O O . ASP A 1 80 ? -10.991 -4.103 1.081 1.00 76.56 80 ASP A O 1
ATOM 654 N N . THR A 1 81 ? -10.949 -5.832 2.519 1.00 77.62 81 THR A N 1
ATOM 655 C CA . THR A 1 81 ? -12.011 -5.333 3.393 1.00 77.62 81 THR A CA 1
ATOM 656 C C . THR A 1 81 ? -11.383 -4.887 4.696 1.00 77.62 81 THR A C 1
ATOM 658 O O . THR A 1 81 ? -10.736 -5.667 5.389 1.00 77.62 81 THR A O 1
ATOM 661 N N . TYR A 1 82 ? -11.607 -3.629 5.051 1.00 78.50 82 TYR A N 1
ATOM 662 C CA . TYR A 1 82 ? -11.080 -3.034 6.267 1.00 78.50 82 TYR A CA 1
ATOM 663 C C . TYR A 1 82 ? -12.221 -2.525 7.136 1.00 78.50 82 TYR A C 1
ATOM 665 O O . TYR A 1 82 ? -13.311 -2.183 6.666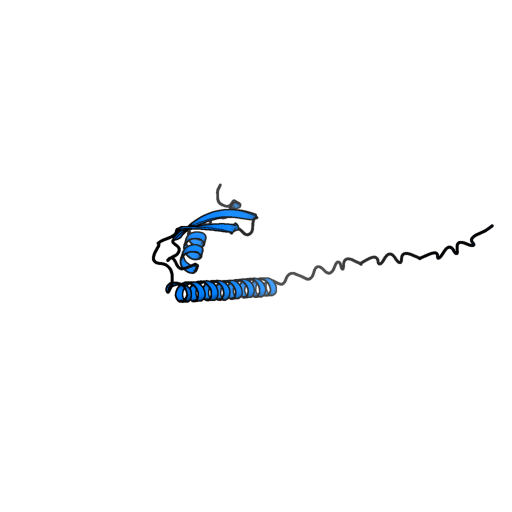 1.00 78.50 82 TYR A O 1
ATOM 673 N N . MET A 1 83 ? -11.977 -2.501 8.439 1.00 77.56 83 MET A N 1
ATOM 674 C CA . MET A 1 83 ? -12.904 -1.866 9.363 1.00 77.56 83 MET A CA 1
ATOM 675 C C . MET A 1 83 ? -12.635 -0.370 9.361 1.00 77.56 83 MET A C 1
ATOM 677 O O . MET A 1 83 ? -11.477 0.031 9.345 1.00 77.56 83 MET A O 1
ATOM 681 N N . ASP A 1 84 ? -13.684 0.449 9.451 1.00 71.38 84 ASP A N 1
ATOM 682 C CA . ASP A 1 84 ? -13.575 1.910 9.452 1.00 71.38 84 ASP A CA 1
ATOM 683 C C . ASP A 1 84 ? -12.498 2.357 10.450 1.00 71.38 84 ASP A C 1
ATOM 685 O O . ASP A 1 84 ? -11.640 3.155 10.119 1.00 71.38 84 ASP A O 1
ATOM 689 N N . HIS A 1 85 ? -12.456 1.778 11.652 1.00 74.38 85 HIS A N 1
ATOM 690 C CA . HIS A 1 85 ? -11.498 2.165 12.688 1.00 74.38 85 HIS A CA 1
ATOM 691 C C . HIS A 1 85 ? -10.027 1.787 12.418 1.00 74.38 85 HIS A C 1
ATOM 693 O O . HIS A 1 85 ? -9.165 2.266 13.161 1.00 74.38 85 HIS A O 1
ATOM 699 N N . GLU A 1 86 ? -9.731 0.952 11.419 1.00 74.94 86 GLU A N 1
ATOM 700 C CA . GLU A 1 86 ? -8.358 0.632 11.020 1.00 74.94 86 GLU A CA 1
ATOM 701 C C . GLU A 1 86 ? -7.716 1.825 10.298 1.00 74.94 86 GLU A C 1
ATOM 703 O O . GLU A 1 86 ? -8.348 2.520 9.506 1.00 74.94 86 GLU A O 1
ATOM 708 N N . LEU A 1 87 ? -6.430 2.064 10.569 1.00 80.44 87 LEU A N 1
ATOM 709 C CA . LEU A 1 87 ? -5.652 3.044 9.811 1.00 80.44 87 LEU A CA 1
ATOM 710 C C . LEU A 1 87 ? -5.435 2.536 8.384 1.00 80.44 87 LEU A C 1
ATOM 712 O O . LEU A 1 87 ? -5.173 1.349 8.177 1.00 80.44 87 LEU A O 1
ATOM 716 N N . ILE A 1 88 ? -5.445 3.433 7.406 1.00 80.25 88 ILE A N 1
ATOM 717 C CA . ILE A 1 88 ? -5.208 3.099 5.997 1.00 80.25 88 ILE A CA 1
ATOM 718 C C . ILE A 1 88 ? -3.788 2.557 5.805 1.00 80.25 88 ILE A C 1
ATOM 720 O O . ILE A 1 88 ? -3.567 1.631 5.024 1.00 80.25 88 ILE A O 1
ATOM 724 N N . SER A 1 89 ? -2.827 3.029 6.600 1.00 82.50 89 SER A N 1
ATOM 725 C CA . SER A 1 89 ? -1.488 2.430 6.681 1.00 82.50 89 SER A CA 1
ATOM 726 C C . SER A 1 89 ? -1.504 0.932 7.032 1.00 82.50 89 SER A C 1
ATOM 728 O O . SER A 1 89 ? -0.658 0.173 6.554 1.00 82.50 89 SER A O 1
ATOM 730 N N . THR A 1 90 ? -2.479 0.469 7.823 1.00 83.81 90 THR A N 1
ATOM 731 C CA . THR A 1 90 ? -2.640 -0.958 8.153 1.00 83.81 90 THR A CA 1
ATOM 732 C C . THR A 1 90 ? -3.110 -1.757 6.943 1.00 83.81 90 THR A C 1
ATOM 734 O O . THR A 1 90 ? -2.588 -2.846 6.712 1.00 83.81 90 THR A O 1
ATOM 737 N N . LEU A 1 91 ? -4.026 -1.201 6.148 1.00 83.38 91 LEU A N 1
ATOM 738 C CA . LEU A 1 91 ? -4.485 -1.797 4.895 1.00 83.38 91 LEU A CA 1
ATOM 739 C C . LEU A 1 91 ? -3.336 -1.944 3.891 1.00 83.38 91 LEU A C 1
ATOM 741 O O . LEU A 1 91 ? -3.094 -3.036 3.389 1.00 83.38 91 LEU A O 1
ATOM 745 N N . PHE A 1 92 ? -2.563 -0.881 3.655 1.00 82.75 92 PHE A N 1
ATOM 746 C CA . PHE A 1 92 ? -1.423 -0.946 2.733 1.00 82.75 92 PHE A CA 1
ATOM 747 C C . PHE A 1 92 ? -0.344 -1.932 3.188 1.00 82.75 92 PHE A C 1
ATOM 749 O O . PHE A 1 92 ? 0.267 -2.605 2.359 1.00 82.75 92 PHE A O 1
ATOM 756 N N . ARG A 1 93 ? -0.124 -2.065 4.501 1.00 86.31 93 ARG A N 1
ATOM 757 C CA . ARG A 1 93 ? 0.776 -3.087 5.048 1.00 86.31 93 ARG A CA 1
ATOM 758 C C . ARG A 1 93 ? 0.241 -4.501 4.814 1.00 86.31 93 ARG A C 1
ATOM 760 O O . ARG A 1 93 ? 1.024 -5.365 4.433 1.00 86.31 93 ARG A O 1
ATOM 767 N N . LYS A 1 94 ? -1.063 -4.735 5.022 1.00 83.75 94 LYS A N 1
ATOM 768 C CA . LYS A 1 94 ? -1.715 -6.020 4.708 1.00 83.75 94 LYS A CA 1
ATOM 769 C C . LYS A 1 94 ? -1.541 -6.347 3.224 1.00 83.75 94 LYS A C 1
ATOM 771 O O . LYS A 1 94 ? -0.981 -7.394 2.922 1.00 83.75 94 LYS A O 1
ATOM 776 N N . TYR A 1 95 ? -1.885 -5.409 2.339 1.00 82.81 95 TYR A N 1
ATOM 777 C CA . TYR A 1 95 ? -1.687 -5.534 0.893 1.00 82.81 95 TYR A CA 1
ATOM 778 C C . TYR A 1 95 ? -0.238 -5.872 0.534 1.00 82.81 95 TYR A C 1
ATOM 780 O O . TYR A 1 95 ? 0.006 -6.839 -0.170 1.00 82.81 95 TYR A O 1
ATOM 788 N N . LYS A 1 96 ? 0.751 -5.135 1.053 1.00 84.19 96 LYS A N 1
ATOM 789 C CA . LYS A 1 96 ? 2.168 -5.400 0.753 1.00 84.19 96 LYS A CA 1
ATOM 790 C C . LYS A 1 96 ? 2.610 -6.805 1.179 1.00 84.19 96 LYS A C 1
ATOM 792 O O . LYS A 1 96 ? 3.439 -7.403 0.504 1.00 84.19 96 LYS A O 1
ATOM 797 N N . ASN A 1 97 ? 2.081 -7.312 2.291 1.00 85.31 97 ASN A N 1
ATOM 798 C CA . ASN A 1 97 ? 2.423 -8.639 2.797 1.00 85.31 97 ASN A CA 1
ATOM 799 C C . ASN A 1 97 ? 1.759 -9.771 2.000 1.00 85.31 97 ASN A C 1
ATOM 801 O O . ASN A 1 97 ? 2.304 -10.868 1.953 1.00 85.31 97 ASN A O 1
ATOM 805 N N . THR A 1 98 ? 0.582 -9.529 1.419 1.00 83.44 98 THR A N 1
ATOM 806 C CA . THR A 1 98 ? -0.173 -10.532 0.652 1.00 83.44 98 THR A CA 1
ATOM 807 C C . THR A 1 98 ? 0.037 -10.420 -0.854 1.00 83.44 98 THR A C 1
ATOM 809 O O . THR A 1 98 ? -0.272 -11.361 -1.583 1.00 83.44 98 THR A O 1
ATOM 812 N N . TYR A 1 99 ? 0.560 -9.291 -1.330 1.00 84.69 99 TYR A N 1
ATOM 81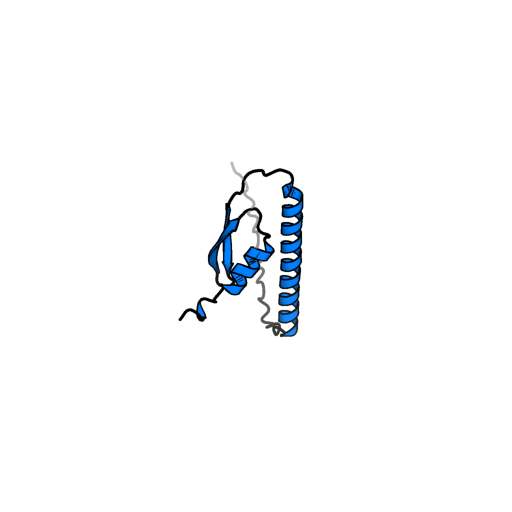3 C CA . TYR A 1 99 ? 0.781 -9.044 -2.743 1.00 84.69 99 TYR A CA 1
ATOM 814 C C . TYR A 1 99 ? 1.884 -9.952 -3.284 1.00 84.69 99 TYR A C 1
ATOM 816 O O . TYR A 1 99 ? 3.069 -9.785 -2.991 1.00 84.69 99 TYR A O 1
ATOM 824 N N . VAL A 1 100 ? 1.472 -10.886 -4.136 1.00 82.69 100 VAL A N 1
ATOM 825 C CA . VAL A 1 100 ? 2.362 -11.668 -4.988 1.00 82.69 100 VAL A CA 1
ATOM 826 C C . VAL A 1 100 ? 2.134 -11.191 -6.419 1.00 82.69 100 VAL A C 1
ATOM 828 O O . VAL A 1 100 ? 1.014 -11.326 -6.914 1.00 82.69 100 VAL A O 1
ATOM 831 N N . PRO A 1 101 ? 3.144 -10.636 -7.106 1.00 79.94 101 PRO A N 1
ATOM 832 C CA . PRO A 1 101 ? 3.017 -10.296 -8.516 1.00 79.94 101 PRO A CA 1
ATOM 833 C C . PRO A 1 101 ? 2.556 -11.497 -9.346 1.00 79.94 101 PRO A C 1
ATOM 835 O O . PRO A 1 101 ? 3.065 -12.601 -9.155 1.00 79.94 101 PRO A O 1
ATOM 838 N N . LYS A 1 102 ? 1.644 -11.295 -10.307 1.00 74.81 102 LYS A N 1
ATOM 839 C CA . LYS A 1 102 ? 1.082 -12.392 -11.123 1.00 74.81 102 LYS A CA 1
ATOM 840 C C . LYS A 1 102 ? 2.131 -13.294 -11.774 1.00 74.81 102 LYS A C 1
ATOM 842 O O . LYS A 1 102 ? 1.922 -14.496 -11.866 1.00 74.81 102 LYS A O 1
ATOM 847 N N . TYR A 1 103 ? 3.263 -12.735 -12.200 1.00 77.50 103 TYR A N 1
ATOM 848 C CA . TYR A 1 103 ? 4.338 -13.508 -12.828 1.00 77.50 103 TYR A CA 1
ATOM 849 C C . TYR A 1 103 ? 5.045 -14.487 -11.868 1.00 77.50 103 TYR A C 1
ATOM 851 O O . TYR A 1 103 ? 5.764 -15.361 -12.337 1.00 77.50 103 TYR A O 1
ATOM 859 N N . LEU A 1 104 ? 4.842 -14.353 -10.550 1.00 80.75 104 LEU A N 1
ATOM 860 C CA . LEU A 1 104 ? 5.366 -15.250 -9.512 1.00 80.75 104 LEU A CA 1
ATOM 861 C C . LEU A 1 104 ? 4.326 -16.243 -8.976 1.00 80.75 104 LEU A C 1
ATOM 863 O O . LEU A 1 104 ? 4.681 -17.091 -8.168 1.00 80.75 104 LEU A O 1
ATOM 867 N N . GLN A 1 105 ? 3.060 -16.150 -9.390 1.00 78.44 105 GLN A N 1
ATOM 868 C CA . GLN A 1 105 ? 1.976 -17.022 -8.912 1.00 78.44 105 GLN A CA 1
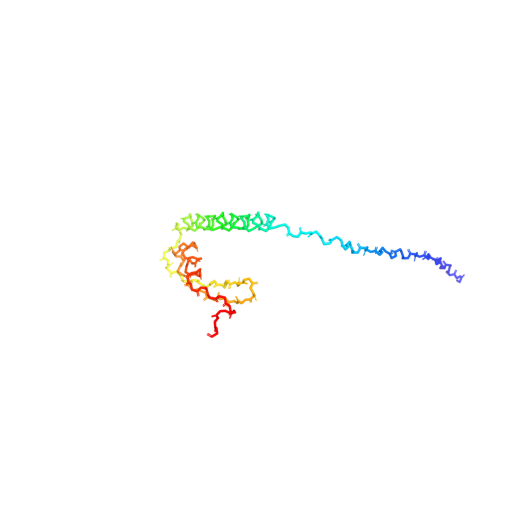ATOM 869 C C . GLN A 1 105 ? 1.883 -18.355 -9.691 1.00 78.44 105 GLN A C 1
ATOM 871 O O . GLN A 1 105 ? 0.789 -18.900 -9.817 1.00 78.44 105 GLN A O 1
ATOM 876 N N . GLN A 1 106 ? 2.998 -18.834 -10.260 1.00 61.81 106 GLN A N 1
ATOM 877 C CA . GLN A 1 106 ? 3.057 -20.092 -11.023 1.00 61.81 106 GLN A CA 1
ATOM 878 C C . GLN A 1 106 ? 2.784 -21.317 -10.150 1.00 61.81 106 GLN A C 1
ATOM 880 O O . GLN A 1 106 ? 3.301 -21.356 -9.011 1.00 61.81 106 GLN A O 1
#

Sequence (106 aa):
MGNKIAHRRSSIATSTTVISTDLTSFVYEDLIFHVQAIQNQMIETVKYLDDRWKNEKKIRKEIKSRSIIIIDPYGNPMTDTYMDHELISTLFRKYKNTYVPKYLQQ

pLDDT: mean 71.82, std 15.13, range [37.16, 91.69]

Secondary structure (DSSP, 8-state):
---------------------------HHHHHHHHHHHHHHHHHHHHHHHHHHHHHTTS--S--EEEEEEEPTTS-EEEEEEETTS-HHHHHHHHHHH---GGG--

Radius of gyration: 26.36 Å; chains: 1; bounding box: 49×56×76 Å

Foldseek 3Di:
DDDDDDDPDDDPPPPPPPPPPPPPPPDVVVVVVVVVVVVVVVVVVLVVQQVVLVVVVPDDPDWDKDWDWDQDPVRDTDIDIDISPDRVVVVVVVCVVPDDPPVRPD